Protein AF-A0A2V7V8N6-F1 (afdb_monomer_lite)

Foldseek 3Di:
DDPLDDPDPQAFDDPSDGLDDQAAAFLLVLLVLLLVLQVQLVVCVVVVNNVSSVVSVVVSVVSLVVLCVLFDDPVLLAGFRHQHPVSDGHNFLACSNCSCVPDPDRSDDPSSSVSHVVVQCVFFDDPVDGFLTGPVDPQADADQDDDPNSNSNHVRRTHD

pLDDT: mean 91.98, std 9.33, range [61.91, 98.75]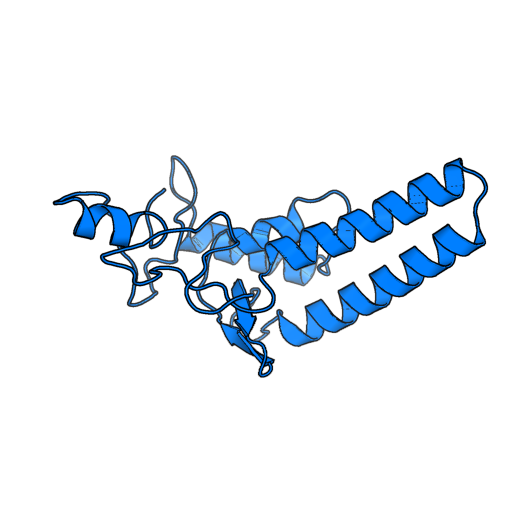

Structure (mmCIF, N/CA/C/O backbone):
data_AF-A0A2V7V8N6-F1
#
_entry.id   AF-A0A2V7V8N6-F1
#
loop_
_atom_site.group_PDB
_atom_site.id
_atom_site.type_symbol
_atom_site.label_atom_id
_atom_site.label_alt_id
_atom_site.label_comp_id
_atom_site.label_asym_id
_atom_site.label_entity_id
_atom_site.label_seq_id
_atom_site.pdbx_PDB_ins_code
_atom_site.Cartn_x
_atom_site.Cartn_y
_atom_site.Cartn_z
_atom_site.occupancy
_atom_site.B_iso_or_equiv
_atom_site.auth_seq_id
_atom_site.auth_comp_id
_atom_site.auth_asym_id
_atom_site.auth_atom_id
_atom_site.pdbx_PDB_model_num
ATOM 1 N N . GLY A 1 1 ? 10.342 8.206 5.441 1.00 62.47 1 GLY A N 1
ATOM 2 C CA . GLY A 1 1 ? 9.426 9.242 5.975 1.00 62.47 1 GLY A CA 1
ATOM 3 C C . GLY A 1 1 ? 10.174 10.075 6.996 1.00 62.47 1 GLY A C 1
ATOM 4 O O . GLY A 1 1 ? 11.288 9.706 7.333 1.00 62.47 1 GLY A O 1
ATOM 5 N N . GLU A 1 2 ? 9.599 11.158 7.508 1.00 68.62 2 GLU A N 1
ATOM 6 C CA . GLU A 1 2 ? 10.257 12.016 8.508 1.00 68.62 2 GLU A CA 1
ATOM 7 C C . GLU A 1 2 ? 9.551 11.917 9.865 1.00 68.62 2 GLU A C 1
ATOM 9 O O . GLU A 1 2 ? 8.335 11.720 9.928 1.00 68.62 2 GLU A O 1
ATOM 14 N N . GLU A 1 3 ? 10.321 11.976 10.951 1.00 67.50 3 GLU A N 1
ATOM 15 C CA . GLU A 1 3 ? 9.780 11.892 12.307 1.00 67.50 3 GLU A CA 1
ATOM 16 C C . GLU A 1 3 ? 8.898 13.106 12.618 1.00 67.50 3 GLU A C 1
ATOM 18 O O . GLU A 1 3 ? 9.213 14.238 12.263 1.00 67.50 3 GLU A O 1
ATOM 23 N N . GLY A 1 4 ? 7.742 12.863 13.237 1.00 62.25 4 GLY A N 1
ATOM 24 C CA . GLY A 1 4 ? 6.792 13.927 13.550 1.00 62.25 4 GLY A CA 1
ATOM 25 C C . GLY A 1 4 ? 6.102 14.552 12.333 1.00 62.25 4 GLY A C 1
ATOM 26 O O . GLY A 1 4 ? 5.384 15.531 12.522 1.00 62.25 4 GLY A O 1
ATOM 27 N N . LEU A 1 5 ? 6.255 14.004 11.116 1.00 67.56 5 LEU A N 1
ATOM 28 C CA . LEU A 1 5 ? 5.516 14.395 9.908 1.00 67.56 5 LEU A CA 1
ATOM 29 C C . LEU A 1 5 ? 4.526 13.313 9.457 1.00 67.56 5 LEU A C 1
ATOM 31 O O . LEU A 1 5 ? 4.702 12.123 9.703 1.00 67.56 5 LEU A O 1
ATOM 35 N N . GLN A 1 6 ? 3.468 13.747 8.773 1.00 67.44 6 GLN A N 1
ATOM 36 C CA . GLN A 1 6 ? 2.462 12.876 8.165 1.00 67.44 6 GLN A CA 1
ATOM 37 C C . GLN A 1 6 ? 2.427 13.147 6.669 1.00 67.44 6 GLN A C 1
ATOM 39 O O . GLN A 1 6 ? 1.945 14.177 6.217 1.00 67.44 6 GLN A O 1
ATOM 44 N N . LEU A 1 7 ? 3.055 12.239 5.926 1.00 78.88 7 LEU A N 1
ATOM 45 C CA . LEU A 1 7 ? 3.341 12.392 4.497 1.00 78.88 7 LEU A CA 1
ATOM 46 C C . LEU A 1 7 ? 2.450 11.488 3.630 1.00 78.88 7 LEU A C 1
ATOM 48 O O . LEU A 1 7 ? 2.723 11.292 2.450 1.00 78.88 7 LEU A O 1
ATOM 52 N N . THR A 1 8 ? 1.404 10.911 4.223 1.00 83.56 8 THR A N 1
ATOM 53 C CA . THR A 1 8 ? 0.377 10.124 3.528 1.00 83.56 8 THR A CA 1
ATOM 54 C C . THR A 1 8 ? -0.979 10.771 3.752 1.00 83.56 8 THR A C 1
ATOM 56 O O . THR A 1 8 ? -1.134 11.512 4.715 1.00 83.56 8 THR A O 1
ATOM 59 N N . TRP A 1 9 ? -1.971 10.428 2.932 1.00 83.69 9 TRP A N 1
ATOM 60 C CA . TRP A 1 9 ? -3.329 10.968 3.058 1.00 83.69 9 TRP A CA 1
ATOM 61 C C . TRP A 1 9 ? -4.006 10.663 4.408 1.00 83.69 9 TRP A C 1
ATOM 63 O O . TRP A 1 9 ? -4.921 11.379 4.788 1.00 83.69 9 TRP A O 1
ATOM 73 N N . MET A 1 10 ? -3.574 9.612 5.121 1.00 83.94 10 MET A N 1
ATOM 74 C CA . MET A 1 10 ? -3.998 9.350 6.499 1.00 83.94 10 MET A CA 1
ATOM 75 C C . MET A 1 10 ? -3.188 10.217 7.478 1.00 83.94 10 MET A C 1
ATOM 77 O O . MET A 1 10 ? -2.194 9.752 8.043 1.00 83.94 10 MET A O 1
ATOM 81 N N . ASP A 1 11 ? -3.600 11.470 7.666 1.00 79.81 11 ASP A N 1
ATOM 82 C CA . ASP A 1 11 ? -2.851 12.537 8.346 1.00 79.81 11 ASP A CA 1
ATOM 83 C C . ASP A 1 11 ? -3.523 13.042 9.647 1.00 79.81 11 ASP A C 1
ATOM 85 O O . ASP A 1 11 ? -3.504 14.228 9.988 1.00 79.81 11 ASP A O 1
ATOM 89 N N . GLY A 1 12 ? -4.095 12.127 10.433 1.00 72.62 12 GLY A N 1
ATOM 90 C CA . GLY A 1 12 ? -4.704 12.465 11.723 1.00 72.62 12 GLY A CA 1
ATOM 91 C C . GLY A 1 12 ? -3.671 12.905 12.771 1.00 72.62 12 GLY A C 1
ATOM 92 O O . GLY A 1 12 ? -2.689 12.198 13.020 1.00 72.62 12 GLY A O 1
ATOM 93 N N . ARG A 1 13 ? -3.926 14.032 13.454 1.00 71.44 13 ARG A N 1
ATOM 94 C CA . ARG A 1 13 ? -3.096 14.566 14.553 1.00 71.44 13 ARG A CA 1
ATOM 95 C C . ARG A 1 13 ? -3.912 14.996 15.758 1.00 71.44 13 ARG A C 1
ATOM 97 O O . ARG A 1 13 ? -4.913 15.676 15.604 1.00 71.44 13 ARG A O 1
ATOM 104 N N . VAL A 1 14 ? -3.399 14.733 16.959 1.00 69.50 14 VAL A N 1
ATOM 105 C CA . VAL A 1 14 ? -3.932 15.296 18.210 1.00 69.50 14 VAL A CA 1
ATOM 106 C C . VAL A 1 14 ? -2.785 15.881 19.022 1.00 69.50 14 VAL A C 1
ATOM 108 O O . VAL A 1 14 ? -1.845 15.173 19.366 1.00 69.50 14 VAL A O 1
ATOM 111 N N . GLY A 1 15 ? -2.835 17.182 19.322 1.00 61.91 15 GLY A N 1
ATOM 112 C CA . GLY A 1 15 ? -1.858 17.828 20.213 1.00 61.91 15 GLY A CA 1
ATOM 113 C C . GLY A 1 15 ? -0.389 17.670 19.786 1.00 61.91 15 GLY A C 1
ATOM 114 O O . GLY A 1 15 ? 0.484 17.585 20.642 1.00 61.91 15 GLY A O 1
ATOM 115 N N . GLY A 1 16 ? -0.113 17.579 18.478 1.00 67.56 16 GLY A N 1
ATOM 116 C CA . GLY A 1 16 ? 1.232 17.357 17.926 1.00 67.56 16 GLY A CA 1
ATOM 117 C C . GLY A 1 16 ? 1.631 15.886 17.745 1.00 67.56 16 GLY A C 1
ATOM 118 O O . GLY A 1 16 ? 2.624 15.613 17.076 1.00 67.56 16 GLY A O 1
ATOM 119 N N . GLN A 1 17 ? 0.844 14.937 18.259 1.00 70.75 17 GLN A N 1
ATOM 120 C CA . GLN A 1 17 ? 1.049 13.504 18.050 1.00 70.75 17 GLN A CA 1
ATOM 121 C C . GLN A 1 17 ? 0.372 13.037 16.759 1.00 70.75 17 GLN A C 1
ATOM 123 O O . GLN A 1 17 ? -0.792 13.355 16.514 1.00 70.75 17 GLN A O 1
ATOM 128 N N . VAL A 1 18 ? 1.097 12.266 15.944 1.00 75.75 18 VAL A N 1
ATOM 129 C CA . VAL A 1 18 ? 0.564 11.631 14.730 1.00 75.75 18 VAL A CA 1
ATOM 130 C C . VAL A 1 18 ? -0.199 10.367 15.127 1.00 75.75 18 VAL A C 1
ATOM 132 O O . VAL A 1 18 ? 0.359 9.479 15.766 1.00 75.75 18 VAL A O 1
ATOM 135 N N . ILE A 1 19 ? -1.471 10.288 14.743 1.00 74.88 19 ILE A N 1
ATOM 136 C CA . ILE A 1 19 ? -2.386 9.200 15.117 1.00 74.88 19 ILE A CA 1
ATOM 137 C C . ILE A 1 19 ? -2.248 7.991 14.192 1.00 74.88 19 ILE A C 1
ATOM 139 O O . ILE A 1 19 ? -2.413 6.851 14.625 1.00 74.88 19 ILE A O 1
ATOM 143 N N . THR A 1 20 ? -1.931 8.231 12.922 1.00 72.62 20 THR A N 1
ATOM 144 C CA . THR A 1 20 ? -1.723 7.206 11.892 1.00 72.62 20 THR A CA 1
ATOM 145 C C . THR A 1 20 ? -0.309 7.303 11.327 1.00 72.62 20 THR A C 1
ATOM 147 O O . THR A 1 20 ? -0.124 7.707 10.178 1.00 72.62 20 THR A O 1
ATOM 150 N N . PRO A 1 21 ? 0.728 6.988 12.126 1.00 77.94 21 PRO A N 1
ATOM 151 C CA . PRO A 1 21 ? 2.100 7.091 11.660 1.00 77.94 21 PRO A CA 1
ATOM 152 C C . PRO A 1 21 ? 2.370 6.022 10.599 1.00 77.94 21 PRO A C 1
ATOM 154 O O . PRO A 1 21 ? 2.458 4.837 10.896 1.00 77.94 21 PRO A O 1
ATOM 157 N N . ARG A 1 22 ? 2.544 6.450 9.347 1.00 85.75 22 ARG A N 1
ATOM 158 C CA . ARG A 1 22 ? 2.898 5.576 8.214 1.00 85.75 22 ARG A CA 1
ATOM 159 C C . ARG A 1 22 ? 4.322 5.863 7.741 1.00 85.75 22 ARG A C 1
ATOM 161 O O . ARG A 1 22 ? 4.591 6.102 6.565 1.00 85.75 22 ARG A O 1
ATOM 168 N N . ARG A 1 23 ? 5.248 5.904 8.709 1.00 84.44 23 ARG A N 1
ATOM 169 C CA . ARG A 1 23 ? 6.674 6.182 8.489 1.00 84.44 23 ARG A CA 1
ATOM 170 C C . ARG A 1 23 ? 7.380 4.927 7.985 1.00 84.44 23 ARG A C 1
ATOM 172 O O . ARG A 1 23 ? 7.439 3.918 8.675 1.00 84.44 23 ARG A O 1
ATOM 179 N N . GLY A 1 24 ? 7.967 5.042 6.801 1.00 89.50 24 GLY A N 1
ATOM 180 C CA . GLY A 1 24 ? 8.665 3.957 6.124 1.00 89.50 24 GLY A CA 1
ATOM 181 C C . GLY A 1 24 ? 8.174 3.871 4.688 1.00 89.50 24 GLY A C 1
ATOM 182 O O . GLY A 1 24 ? 8.001 4.902 4.035 1.00 89.50 24 GLY A O 1
ATOM 183 N N . GLN A 1 25 ? 7.945 2.654 4.219 1.00 94.50 25 GLN A N 1
ATOM 184 C CA . GLN A 1 25 ? 7.422 2.344 2.898 1.00 94.50 25 GLN A CA 1
ATOM 185 C C . GLN A 1 25 ? 5.917 2.074 3.015 1.00 94.50 25 GLN A C 1
ATOM 187 O O . GLN A 1 25 ? 5.508 1.004 3.458 1.00 94.50 25 GLN A O 1
ATOM 192 N N . ALA A 1 26 ? 5.088 3.055 2.657 1.00 96.38 26 ALA A N 1
ATOM 193 C CA . ALA A 1 26 ? 3.632 2.905 2.643 1.00 96.38 26 ALA A CA 1
ATOM 194 C C . ALA A 1 26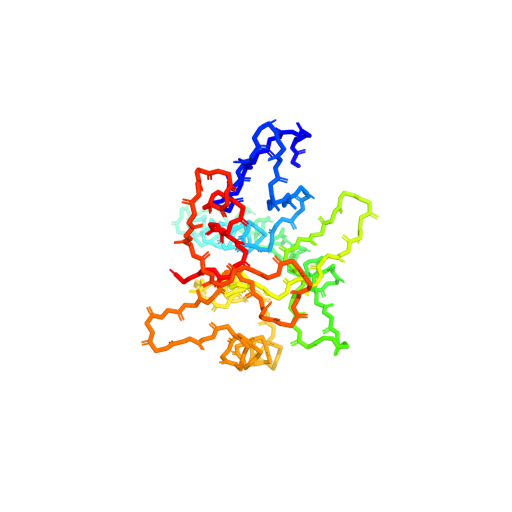 ? 3.180 2.118 1.404 1.00 96.38 26 ALA A C 1
ATOM 196 O O . ALA A 1 26 ? 3.669 2.361 0.296 1.00 96.38 26 ALA A O 1
ATOM 197 N N . VAL A 1 27 ? 2.240 1.187 1.584 1.00 97.50 27 VAL A N 1
ATOM 198 C CA . VAL A 1 27 ? 1.851 0.217 0.547 1.00 97.50 27 VAL A CA 1
ATOM 199 C C . VAL A 1 27 ? 1.390 0.872 -0.763 1.00 97.50 27 VAL A C 1
ATOM 201 O O . VAL A 1 27 ? 1.785 0.436 -1.845 1.00 97.50 27 VAL A O 1
ATOM 204 N N . GLU A 1 28 ? 0.619 1.957 -0.693 1.00 96.75 28 GLU A N 1
ATOM 205 C CA . GLU A 1 28 ? 0.110 2.662 -1.870 1.00 96.75 28 GLU A CA 1
ATOM 206 C C . GLU A 1 28 ? 1.198 3.447 -2.602 1.00 96.75 28 GLU A C 1
ATOM 208 O O . GLU A 1 28 ? 1.189 3.499 -3.829 1.00 96.75 28 GLU A O 1
ATOM 213 N N . ILE A 1 29 ? 2.181 3.996 -1.882 1.00 96.56 29 ILE A N 1
ATOM 214 C CA . ILE A 1 29 ? 3.300 4.722 -2.495 1.00 96.56 29 ILE A CA 1
ATOM 215 C C . ILE A 1 29 ? 4.169 3.756 -3.300 1.00 96.56 29 ILE A C 1
ATOM 217 O O . ILE A 1 29 ? 4.561 4.064 -4.425 1.00 96.56 29 ILE A O 1
ATOM 221 N N . GLN A 1 30 ? 4.402 2.550 -2.777 1.00 97.62 30 GLN A N 1
ATOM 222 C CA . GLN A 1 30 ? 5.115 1.511 -3.516 1.00 97.62 30 GLN A CA 1
ATOM 223 C C . GLN A 1 30 ? 4.342 1.063 -4.768 1.00 97.62 30 GLN A C 1
ATOM 225 O O . GLN A 1 30 ? 4.947 0.867 -5.825 1.00 97.62 30 GLN A O 1
ATOM 230 N N . ALA A 1 31 ? 3.013 0.934 -4.674 1.00 97.56 31 ALA A N 1
ATOM 231 C CA . ALA A 1 31 ? 2.159 0.579 -5.807 1.00 97.56 31 ALA A CA 1
ATOM 232 C C . ALA A 1 31 ? 2.157 1.657 -6.906 1.00 97.56 31 ALA A C 1
ATOM 234 O O . ALA A 1 31 ? 2.275 1.335 -8.094 1.00 97.56 31 ALA A O 1
ATOM 235 N N . LEU A 1 32 ? 2.082 2.932 -6.512 1.00 97.88 32 LEU A N 1
ATOM 236 C CA . LEU A 1 32 ? 2.167 4.081 -7.413 1.00 97.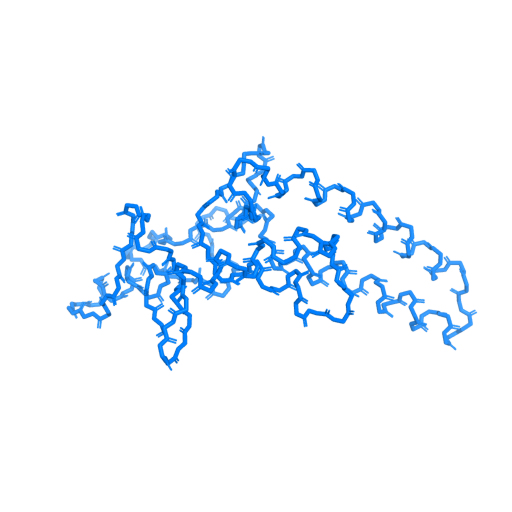88 32 LEU A CA 1
ATOM 237 C C . LEU A 1 32 ? 3.541 4.167 -8.080 1.00 97.88 32 LEU A C 1
ATOM 239 O O . LEU A 1 32 ? 3.618 4.366 -9.289 1.00 97.88 32 LEU A O 1
ATOM 243 N N . TRP A 1 33 ? 4.622 3.949 -7.327 1.00 98.12 33 TRP A N 1
ATOM 244 C CA . TRP A 1 33 ? 5.979 3.950 -7.871 1.00 98.12 33 TRP A CA 1
ATOM 245 C C . TRP A 1 33 ? 6.191 2.846 -8.912 1.00 98.12 33 TRP A C 1
ATOM 247 O O . TRP A 1 33 ? 6.717 3.101 -9.994 1.00 98.12 33 TRP A O 1
ATOM 257 N N . TYR A 1 34 ? 5.729 1.627 -8.623 1.00 98.50 34 TYR A N 1
ATOM 258 C CA . TYR A 1 34 ? 5.767 0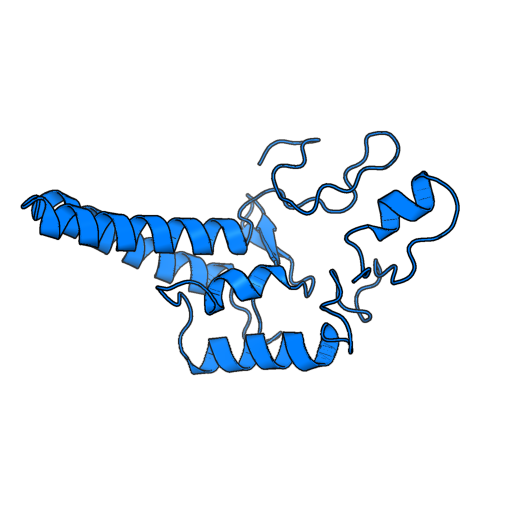.522 -9.581 1.00 98.50 34 TYR A CA 1
ATOM 259 C C . TYR A 1 34 ? 5.031 0.864 -10.886 1.00 98.50 34 TYR A C 1
ATOM 261 O O . TYR A 1 34 ? 5.561 0.633 -11.973 1.00 98.50 34 TYR A O 1
ATOM 269 N N . ASN A 1 35 ? 3.842 1.465 -10.782 1.00 98.50 35 ASN A N 1
ATOM 270 C CA . ASN A 1 35 ? 3.065 1.887 -11.946 1.00 98.50 35 ASN A CA 1
ATOM 271 C C . ASN A 1 35 ? 3.752 3.014 -12.724 1.00 98.50 35 ASN A C 1
ATOM 273 O O . ASN A 1 35 ? 3.824 2.939 -13.946 1.00 98.50 35 ASN A O 1
ATOM 277 N N . ALA A 1 36 ? 4.314 4.012 -12.039 1.00 98.50 36 ALA A N 1
ATOM 278 C CA . ALA A 1 36 ? 5.044 5.106 -12.673 1.00 98.50 36 ALA A CA 1
ATOM 279 C C . ALA A 1 36 ? 6.234 4.604 -13.508 1.00 98.50 36 ALA A C 1
ATOM 281 O O . ALA A 1 36 ? 6.461 5.097 -14.609 1.00 98.50 36 ALA A O 1
ATOM 282 N N . LEU A 1 37 ? 6.961 3.590 -13.026 1.00 98.69 37 LEU A N 1
ATOM 283 C CA . LEU A 1 37 ? 8.066 2.981 -13.772 1.00 98.69 37 LEU A CA 1
ATOM 284 C C . LEU A 1 37 ? 7.601 2.255 -15.038 1.00 98.69 37 LEU A C 1
ATOM 286 O O . LEU A 1 37 ? 8.263 2.349 -16.069 1.00 98.69 37 LEU A O 1
ATOM 290 N N . LEU A 1 38 ? 6.485 1.527 -14.970 1.00 98.62 38 LEU A N 1
ATOM 291 C CA . LEU A 1 38 ? 5.961 0.795 -16.125 1.00 98.62 38 LEU A CA 1
ATOM 292 C C . LEU A 1 38 ? 5.349 1.726 -17.169 1.00 98.62 38 LEU A C 1
ATOM 294 O O . LEU A 1 38 ? 5.700 1.608 -18.340 1.00 98.62 38 LEU A O 1
ATOM 298 N N . ILE A 1 39 ? 4.554 2.705 -16.739 1.00 98.56 39 ILE A N 1
ATOM 299 C CA . ILE A 1 39 ? 4.019 3.754 -17.615 1.00 98.56 39 ILE A CA 1
ATOM 300 C C . ILE A 1 39 ? 5.173 4.542 -18.242 1.00 98.56 39 ILE A C 1
ATOM 302 O O . ILE A 1 39 ? 5.199 4.766 -19.447 1.00 98.56 39 ILE A O 1
ATOM 306 N N . GLY A 1 40 ? 6.187 4.907 -17.451 1.00 98.50 40 GLY A N 1
ATOM 307 C CA . GLY A 1 40 ? 7.399 5.532 -17.971 1.00 98.50 40 GLY A CA 1
ATOM 308 C C . GLY A 1 40 ? 8.075 4.662 -19.031 1.00 98.50 40 GLY A C 1
ATOM 309 O O . GLY A 1 40 ? 8.450 5.157 -20.091 1.00 98.50 40 GLY A O 1
ATOM 310 N N . ALA A 1 41 ? 8.212 3.355 -18.785 1.00 98.69 41 ALA A N 1
ATOM 311 C CA . ALA A 1 41 ? 8.804 2.435 -19.752 1.00 98.69 41 ALA A CA 1
ATOM 312 C C . ALA A 1 41 ? 7.992 2.346 -21.053 1.00 98.69 41 ALA A C 1
ATOM 314 O O . ALA A 1 41 ? 8.588 2.211 -22.119 1.00 98.69 41 ALA A O 1
ATOM 315 N N . GLU A 1 42 ? 6.664 2.428 -20.986 1.00 98.44 42 GLU A N 1
ATOM 316 C CA . GLU A 1 42 ? 5.779 2.484 -22.155 1.00 98.44 42 GLU A CA 1
ATOM 317 C C . GLU A 1 42 ? 5.982 3.776 -22.947 1.00 98.44 42 GLU A C 1
ATOM 319 O O . GLU A 1 42 ? 6.306 3.710 -24.133 1.00 98.44 42 GLU A O 1
ATOM 324 N N . LEU A 1 43 ? 5.941 4.930 -22.278 1.00 98.50 43 LEU A N 1
ATOM 325 C CA . LEU A 1 43 ? 6.189 6.235 -22.900 1.00 98.50 43 LEU A CA 1
ATOM 326 C C . LEU A 1 43 ? 7.585 6.320 -23.535 1.00 98.50 43 LEU A C 1
ATOM 328 O O . LEU A 1 43 ? 7.746 6.849 -24.631 1.00 98.50 43 LEU A O 1
ATOM 332 N N . ALA A 1 44 ? 8.606 5.747 -22.892 1.00 98.50 44 ALA A N 1
ATOM 333 C CA . ALA A 1 44 ? 9.955 5.687 -23.451 1.00 98.50 44 ALA A CA 1
ATOM 334 C C . ALA A 1 44 ? 10.025 4.834 -24.731 1.00 98.50 44 ALA A C 1
ATOM 336 O O . ALA A 1 44 ? 10.820 5.135 -25.621 1.00 98.50 44 ALA A O 1
ATOM 337 N N . ARG A 1 45 ? 9.201 3.782 -24.869 1.00 98.19 45 ARG A N 1
ATOM 338 C CA . ARG A 1 45 ? 9.114 3.021 -26.130 1.00 98.19 45 ARG A CA 1
ATOM 339 C C . ARG A 1 45 ? 8.483 3.864 -27.232 1.00 98.19 45 ARG A C 1
ATOM 341 O O . ARG A 1 45 ? 9.003 3.859 -28.344 1.00 98.1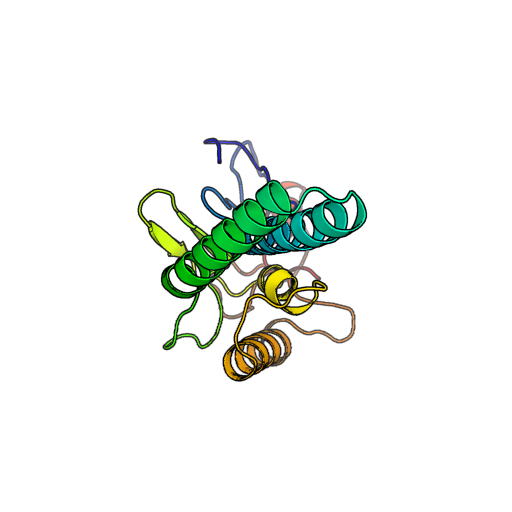9 45 ARG A O 1
ATOM 348 N N . GLU A 1 46 ? 7.415 4.594 -26.920 1.00 98.19 46 GLU A N 1
ATOM 349 C CA . GLU A 1 46 ? 6.744 5.495 -27.869 1.00 98.19 46 GLU A CA 1
ATOM 350 C C . GLU A 1 46 ? 7.663 6.634 -28.330 1.00 98.19 46 GLU A C 1
ATOM 352 O O . GLU A 1 46 ? 7.668 6.991 -29.505 1.00 98.19 46 GLU A O 1
ATOM 357 N N . ALA A 1 47 ? 8.517 7.135 -27.435 1.00 98.38 47 ALA A N 1
ATOM 358 C CA . ALA A 1 47 ? 9.524 8.152 -27.731 1.00 98.38 47 ALA A CA 1
ATOM 359 C C . ALA A 1 47 ? 10.782 7.613 -28.449 1.00 98.38 47 ALA A C 1
ATOM 361 O O . ALA A 1 47 ? 11.748 8.354 -28.623 1.00 98.38 47 ALA A O 1
ATOM 362 N N . ALA A 1 48 ? 10.799 6.337 -28.854 1.00 98.19 48 ALA A N 1
ATOM 363 C CA . ALA A 1 48 ? 11.951 5.669 -29.464 1.00 98.19 48 ALA A CA 1
ATOM 364 C C . ALA A 1 48 ? 13.232 5.687 -28.594 1.00 98.19 48 ALA A C 1
ATOM 366 O O . ALA A 1 48 ? 14.350 5.737 -29.107 1.00 98.19 48 ALA A O 1
ATOM 367 N N . GLU A 1 49 ? 13.083 5.560 -27.269 1.00 98.50 49 GLU A N 1
ATOM 368 C CA . GLU A 1 49 ? 14.171 5.473 -26.283 1.00 98.50 49 GLU A CA 1
ATOM 369 C C . GLU A 1 49 ? 14.287 4.058 -25.660 1.00 98.50 49 GLU A C 1
ATOM 371 O O . GLU A 1 49 ? 14.063 3.856 -24.458 1.00 98.50 49 GLU A O 1
ATOM 376 N N . PRO A 1 50 ? 14.677 3.026 -26.435 1.00 97.50 50 PRO A N 1
ATOM 377 C CA . PRO A 1 50 ? 14.609 1.628 -25.998 1.00 97.50 50 PRO A CA 1
ATOM 378 C C . PRO A 1 50 ? 15.553 1.284 -24.837 1.00 97.50 50 PRO A C 1
ATOM 380 O O . PRO A 1 50 ? 15.301 0.332 -24.099 1.00 97.50 50 PRO A O 1
ATOM 383 N N . ALA A 1 51 ? 16.650 2.025 -24.651 1.00 98.31 51 ALA A N 1
ATOM 384 C CA . ALA A 1 51 ? 17.527 1.843 -23.494 1.00 98.31 51 ALA A CA 1
ATOM 385 C C . ALA A 1 51 ? 16.803 2.220 -22.191 1.00 98.31 51 ALA A C 1
ATOM 387 O O . ALA A 1 51 ? 16.697 1.391 -21.291 1.00 98.31 51 ALA A O 1
ATOM 388 N N . ARG A 1 52 ? 16.195 3.412 -22.148 1.00 98.31 52 ARG A N 1
ATOM 389 C CA . ARG A 1 52 ? 15.456 3.916 -20.984 1.00 98.31 52 ARG A CA 1
ATOM 390 C C . ARG A 1 52 ? 14.245 3.046 -20.655 1.00 98.31 52 ARG A C 1
ATOM 392 O O . ARG A 1 52 ? 14.030 2.704 -19.495 1.00 98.31 52 ARG A O 1
ATOM 399 N N . ALA A 1 53 ? 13.513 2.609 -21.681 1.00 98.69 53 ALA A N 1
ATOM 400 C CA . ALA A 1 53 ? 12.409 1.670 -21.512 1.00 98.69 53 ALA A CA 1
ATOM 401 C C . ALA A 1 53 ? 12.848 0.354 -20.842 1.00 98.69 53 ALA A C 1
ATOM 403 O O . ALA A 1 53 ? 12.146 -0.165 -19.972 1.00 98.69 53 ALA A O 1
ATOM 404 N N . ARG A 1 54 ? 14.013 -0.192 -21.227 1.00 98.69 54 ARG A N 1
ATOM 405 C CA . ARG A 1 54 ? 14.568 -1.407 -20.607 1.00 98.69 54 ARG A CA 1
ATOM 406 C C . ARG A 1 54 ? 14.988 -1.166 -19.160 1.00 98.69 54 ARG A C 1
ATOM 408 O O . ARG A 1 54 ? 14.661 -1.990 -18.310 1.00 98.69 54 ARG A O 1
ATOM 415 N N . ASP A 1 55 ? 15.649 -0.048 -18.874 1.00 98.62 55 ASP A N 1
ATOM 416 C CA . ASP A 1 55 ? 16.125 0.274 -17.524 1.00 98.62 55 ASP A CA 1
ATOM 417 C C . ASP A 1 55 ? 14.968 0.427 -16.531 1.00 98.62 55 ASP A C 1
ATOM 419 O O . ASP A 1 55 ? 14.996 -0.148 -15.437 1.00 98.62 55 ASP A O 1
ATOM 423 N N . TRP A 1 56 ? 13.912 1.145 -16.923 1.00 98.75 56 TRP A N 1
ATOM 424 C CA . TRP A 1 56 ? 12.724 1.328 -16.089 1.00 98.75 56 TRP A CA 1
ATOM 425 C C . TRP A 1 56 ? 11.925 0.038 -15.911 1.00 98.75 56 TRP A C 1
ATOM 427 O O . TRP A 1 56 ? 11.524 -0.267 -14.787 1.00 98.75 56 TRP A O 1
ATOM 437 N N . ALA A 1 57 ? 11.773 -0.777 -16.959 1.00 98.62 57 ALA A N 1
ATOM 438 C CA . ALA A 1 57 ? 11.144 -2.092 -16.832 1.00 98.62 57 ALA A CA 1
ATOM 439 C C . ALA A 1 57 ? 11.936 -3.023 -15.893 1.00 98.62 57 ALA A C 1
ATOM 441 O O . ALA A 1 57 ? 11.351 -3.702 -15.047 1.00 98.62 57 ALA A O 1
ATOM 442 N N . ALA A 1 58 ? 13.270 -3.023 -15.984 1.00 98.62 58 ALA A N 1
ATOM 443 C CA . ALA A 1 58 ? 14.129 -3.802 -15.095 1.00 98.62 58 ALA A CA 1
ATOM 444 C C . ALA A 1 58 ? 14.041 -3.317 -13.639 1.00 98.62 58 ALA A C 1
ATOM 446 O O . ALA A 1 58 ? 14.001 -4.129 -12.711 1.00 98.62 58 ALA A O 1
ATOM 447 N N . LEU A 1 59 ? 13.984 -1.999 -13.420 1.00 98.56 59 LEU A N 1
ATOM 448 C CA . LEU A 1 59 ? 13.773 -1.429 -12.092 1.00 98.56 59 LEU A CA 1
ATOM 449 C C . LEU A 1 59 ? 12.394 -1.801 -11.531 1.00 98.56 59 LEU A C 1
ATOM 451 O O . LEU A 1 59 ? 12.314 -2.213 -10.375 1.00 98.56 59 LEU A O 1
ATOM 455 N N . ALA A 1 60 ? 11.336 -1.742 -12.344 1.00 98.50 60 ALA A N 1
ATOM 456 C CA . ALA A 1 60 ? 9.994 -2.166 -11.947 1.00 98.50 60 ALA A CA 1
ATOM 457 C C . ALA A 1 60 ? 9.967 -3.646 -11.526 1.00 98.50 60 ALA A C 1
ATOM 459 O O . ALA A 1 60 ? 9.346 -3.987 -10.520 1.00 98.50 60 ALA A O 1
ATOM 460 N N . GLY A 1 61 ? 10.695 -4.517 -12.237 1.00 98.44 61 GLY A N 1
ATOM 461 C CA . GLY A 1 61 ? 10.876 -5.922 -11.854 1.00 98.44 61 GLY A CA 1
ATOM 462 C C . GLY A 1 61 ? 11.468 -6.078 -10.450 1.00 98.44 61 GLY A C 1
ATOM 463 O O . GLY A 1 61 ? 10.892 -6.771 -9.611 1.00 98.44 61 GLY A O 1
ATOM 464 N N . ARG A 1 62 ? 12.553 -5.350 -10.147 1.00 98.44 62 ARG A N 1
ATOM 465 C CA . ARG A 1 62 ? 13.168 -5.354 -8.806 1.00 98.44 62 ARG A CA 1
ATOM 466 C C . ARG A 1 62 ? 12.226 -4.828 -7.723 1.00 98.44 62 ARG A C 1
ATOM 468 O O . ARG A 1 62 ? 12.192 -5.396 -6.634 1.00 98.44 62 ARG A O 1
ATOM 475 N N . VAL A 1 63 ? 11.462 -3.772 -8.019 1.00 98.06 63 VAL A N 1
ATOM 476 C CA . VAL A 1 63 ? 10.447 -3.215 -7.105 1.00 98.06 63 VAL A CA 1
ATOM 477 C C . VAL A 1 63 ? 9.368 -4.249 -6.801 1.00 98.06 63 VAL A C 1
ATOM 479 O O . VAL A 1 63 ? 9.017 -4.438 -5.640 1.00 98.06 63 VAL A O 1
ATOM 482 N N . ARG A 1 64 ? 8.860 -4.953 -7.818 1.00 98.25 64 ARG A N 1
ATOM 483 C CA . ARG A 1 64 ? 7.839 -5.989 -7.628 1.00 98.25 64 ARG A CA 1
ATOM 484 C C . ARG A 1 64 ? 8.342 -7.109 -6.724 1.00 98.25 64 ARG A C 1
ATOM 486 O O . ARG A 1 64 ? 7.647 -7.511 -5.796 1.00 98.25 64 ARG A O 1
ATOM 493 N N . GLU A 1 65 ? 9.549 -7.601 -6.978 1.00 98.19 65 GLU A N 1
ATOM 494 C CA . GLU A 1 65 ? 10.146 -8.663 -6.172 1.00 98.19 65 GLU A CA 1
ATOM 495 C C . GLU A 1 65 ? 10.381 -8.239 -4.718 1.00 98.19 65 GLU A C 1
ATOM 497 O O . GLU A 1 65 ? 10.047 -8.987 -3.800 1.00 98.19 65 GLU A O 1
ATOM 502 N N . SER A 1 66 ? 10.945 -7.048 -4.489 1.00 97.62 66 SER A N 1
ATOM 503 C CA . SER A 1 66 ? 11.192 -6.558 -3.131 1.00 97.62 66 SER A CA 1
ATOM 504 C C . SER A 1 66 ? 9.892 -6.283 -2.382 1.00 97.62 66 SER A C 1
ATOM 506 O O . SER A 1 66 ? 9.773 -6.674 -1.223 1.00 97.62 66 SER A O 1
ATOM 508 N N . PHE A 1 67 ? 8.892 -5.707 -3.051 1.00 98.06 67 PHE A N 1
ATOM 509 C CA . PHE A 1 67 ? 7.571 -5.483 -2.477 1.00 98.06 67 PHE A CA 1
ATOM 510 C C . PHE A 1 67 ? 6.913 -6.795 -2.050 1.00 98.06 67 PHE A C 1
ATOM 512 O O . PHE A 1 67 ? 6.449 -6.909 -0.920 1.00 98.06 67 PHE A O 1
ATOM 519 N N . LEU A 1 68 ? 6.902 -7.812 -2.920 1.00 97.94 68 LEU A N 1
ATOM 520 C CA . LEU A 1 68 ? 6.287 -9.102 -2.596 1.00 97.94 68 LEU A CA 1
ATOM 521 C C . LEU A 1 68 ? 6.989 -9.821 -1.442 1.00 97.94 68 LEU A C 1
ATOM 523 O O . LEU A 1 68 ? 6.342 -10.607 -0.761 1.00 97.94 68 LEU A O 1
ATOM 527 N N . ARG A 1 69 ? 8.283 -9.572 -1.214 1.00 97.69 69 ARG A N 1
ATOM 528 C CA . ARG A 1 69 ? 8.996 -10.098 -0.041 1.00 97.69 69 ARG A CA 1
ATOM 529 C C . ARG A 1 69 ? 8.698 -9.315 1.236 1.00 97.69 69 ARG A C 1
ATOM 531 O O . ARG A 1 69 ? 8.609 -9.926 2.290 1.00 97.69 69 ARG A O 1
ATOM 538 N N . ALA A 1 70 ? 8.588 -7.991 1.147 1.00 97.56 70 ALA A N 1
ATOM 539 C CA . ALA A 1 70 ? 8.475 -7.125 2.319 1.00 97.56 70 ALA A CA 1
ATOM 540 C C . ALA A 1 70 ? 7.031 -6.939 2.813 1.00 97.56 70 ALA A C 1
ATOM 542 O O . ALA A 1 70 ? 6.807 -6.833 4.013 1.00 97.56 70 ALA A O 1
ATOM 543 N N . PHE A 1 71 ? 6.053 -6.890 1.904 1.00 98.31 71 PHE A N 1
ATOM 544 C CA . PHE A 1 71 ? 4.674 -6.522 2.241 1.00 98.31 71 PHE A CA 1
ATOM 545 C C . PHE A 1 71 ? 3.731 -7.712 2.362 1.00 98.31 71 PHE A C 1
ATOM 547 O O . PHE A 1 71 ? 2.737 -7.623 3.069 1.00 98.31 71 PHE A O 1
ATOM 554 N N . TRP A 1 72 ? 3.970 -8.810 1.652 1.00 98.38 72 TRP A N 1
ATOM 555 C CA . TRP A 1 72 ? 3.036 -9.932 1.663 1.00 98.38 72 TRP A CA 1
ATOM 556 C C . TRP A 1 72 ? 3.208 -10.810 2.905 1.00 98.38 72 TRP A C 1
ATOM 558 O O . TRP A 1 72 ? 4.318 -11.251 3.195 1.00 98.38 72 TRP A O 1
ATOM 568 N N . SER A 1 73 ? 2.099 -11.139 3.573 1.00 98.12 73 SER A N 1
ATOM 569 C CA . SER A 1 73 ? 2.064 -12.155 4.629 1.00 98.12 73 SER A CA 1
ATOM 570 C C . SER A 1 73 ? 1.182 -13.331 4.229 1.00 98.12 73 SER A C 1
ATOM 572 O O . SER A 1 73 ? -0.009 -13.169 3.962 1.00 98.12 73 SER A O 1
ATOM 574 N N . GLU A 1 74 ? 1.758 -14.537 4.223 1.00 97.44 74 GLU A N 1
ATOM 575 C CA . GLU A 1 74 ? 0.980 -15.767 4.035 1.00 97.44 74 GLU A CA 1
ATOM 576 C C . GLU A 1 74 ? 0.046 -16.042 5.220 1.00 97.44 74 GLU A C 1
ATOM 578 O O . GLU A 1 74 ? -1.066 -16.522 4.999 1.00 97.44 74 GLU A O 1
ATOM 583 N N . GLU A 1 75 ? 0.477 -15.701 6.440 1.00 97.31 75 GLU A N 1
ATOM 584 C CA . GLU A 1 75 ? -0.282 -15.871 7.686 1.00 97.31 75 GLU A CA 1
ATOM 585 C C . GLU A 1 75 ? -1.552 -15.015 7.684 1.00 97.31 75 GLU A C 1
ATOM 587 O O . GLU A 1 75 ? -2.652 -15.527 7.883 1.00 97.31 75 GLU A O 1
ATOM 592 N N . HIS A 1 76 ? -1.415 -13.720 7.394 1.00 96.94 76 HIS A N 1
ATOM 593 C CA . HIS A 1 76 ? -2.550 -12.799 7.340 1.00 96.94 76 HIS A CA 1
ATOM 594 C C . HIS A 1 76 ? -3.355 -12.945 6.041 1.00 96.94 76 HIS A C 1
ATOM 596 O O . HIS A 1 76 ? -4.560 -12.698 6.007 1.00 96.94 76 HIS A O 1
ATOM 602 N N . GLY A 1 77 ? -2.701 -13.349 4.948 1.00 97.94 77 GLY A N 1
ATOM 603 C CA . GLY A 1 77 ? -3.303 -13.441 3.621 1.00 97.94 77 GLY A CA 1
ATOM 604 C C . GLY A 1 77 ? -3.573 -12.097 2.951 1.00 97.94 77 GLY A C 1
ATOM 605 O O . GLY A 1 77 ? -4.360 -12.038 2.007 1.00 97.94 77 GLY A O 1
ATOM 606 N N . TYR A 1 78 ? -2.930 -11.033 3.423 1.00 98.50 78 TYR A N 1
ATOM 607 C CA . TYR A 1 78 ? -3.019 -9.692 2.863 1.00 98.50 78 TYR A CA 1
ATOM 608 C C . TYR A 1 78 ? -1.693 -8.932 3.042 1.00 98.50 78 TYR A C 1
ATOM 610 O O . TYR A 1 78 ? -0.697 -9.498 3.504 1.00 98.50 78 TYR A O 1
ATOM 618 N N . LEU A 1 79 ? -1.647 -7.673 2.598 1.00 98.50 79 LEU A N 1
ATOM 619 C CA . LEU A 1 79 ? -0.428 -6.864 2.609 1.00 98.50 79 LEU A CA 1
ATOM 620 C C . LEU A 1 79 ? -0.266 -6.087 3.919 1.00 98.50 79 LEU A C 1
ATOM 622 O O . LEU A 1 79 ? -1.240 -5.584 4.474 1.00 98.50 79 LEU A O 1
ATOM 626 N N . ALA A 1 80 ? 0.976 -5.906 4.353 1.00 98.19 80 ALA A N 1
ATOM 627 C CA . ALA A 1 80 ? 1.328 -4.878 5.318 1.00 98.19 80 ALA A CA 1
ATOM 628 C C . ALA A 1 80 ? 0.854 -3.506 4.813 1.00 98.19 80 ALA A C 1
ATOM 630 O O . ALA A 1 80 ? 0.937 -3.208 3.619 1.00 98.19 80 ALA A O 1
ATOM 631 N N . ASP A 1 81 ? 0.369 -2.660 5.713 1.00 97.69 81 ASP A N 1
ATOM 632 C CA . ASP A 1 81 ? -0.012 -1.289 5.383 1.00 97.69 81 ASP A CA 1
ATOM 633 C C . ASP A 1 81 ? 1.218 -0.381 5.232 1.00 97.69 81 ASP A C 1
ATOM 635 O O . ASP A 1 81 ? 1.254 0.506 4.369 1.00 97.69 81 ASP A O 1
ATOM 639 N N . VAL A 1 82 ? 2.245 -0.635 6.046 1.00 96.88 82 VAL A N 1
ATOM 640 C CA . VAL A 1 82 ? 3.540 0.043 6.009 1.00 96.88 82 VAL A CA 1
ATOM 641 C C . VAL A 1 82 ? 4.656 -0.917 6.424 1.00 96.88 82 VAL A C 1
ATOM 643 O O . VAL A 1 82 ? 4.473 -1.764 7.297 1.00 96.88 82 VAL A O 1
ATOM 646 N N . VAL A 1 83 ? 5.828 -0.774 5.809 1.00 96.44 83 VAL A N 1
ATOM 647 C CA . VAL A 1 83 ? 7.073 -1.414 6.258 1.00 96.44 83 VAL A CA 1
ATOM 648 C C . VAL A 1 83 ? 8.002 -0.331 6.795 1.00 96.44 83 VAL A C 1
ATOM 650 O O . VAL A 1 83 ? 8.337 0.616 6.082 1.00 96.44 83 VAL A O 1
ATOM 653 N N . ALA A 1 84 ? 8.387 -0.437 8.063 1.00 93.19 84 ALA A N 1
ATOM 654 C CA . ALA A 1 84 ? 9.279 0.504 8.726 1.00 93.19 84 ALA A CA 1
ATOM 655 C C . ALA A 1 84 ? 10.707 0.441 8.150 1.00 93.19 84 ALA A C 1
ATOM 657 O O . ALA A 1 84 ? 11.083 -0.499 7.453 1.00 93.19 84 ALA A O 1
ATOM 658 N N . GLU A 1 85 ? 11.526 1.451 8.449 1.00 89.56 85 GLU A N 1
ATOM 659 C CA . GLU A 1 85 ? 12.906 1.550 7.938 1.00 89.56 85 GLU A CA 1
ATOM 660 C C . GLU A 1 85 ? 13.817 0.406 8.410 1.00 89.56 85 GLU A C 1
ATOM 662 O O . GLU A 1 85 ? 14.753 0.043 7.704 1.00 89.56 85 GLU A O 1
ATOM 667 N N . ASP A 1 86 ? 13.519 -0.192 9.565 1.00 91.94 86 ASP A N 1
ATOM 668 C CA . ASP A 1 86 ? 14.210 -1.375 10.087 1.00 91.94 86 ASP A CA 1
ATOM 669 C C . ASP A 1 86 ? 13.669 -2.702 9.518 1.00 91.94 86 ASP A C 1
ATOM 671 O O . ASP A 1 86 ? 14.093 -3.778 9.934 1.00 91.94 86 ASP A O 1
ATOM 675 N N . GLY A 1 87 ? 12.737 -2.637 8.561 1.00 92.06 87 GLY A N 1
ATOM 676 C CA . GLY A 1 87 ? 12.145 -3.793 7.891 1.00 92.06 87 GLY A CA 1
ATOM 677 C C . GLY A 1 87 ? 10.935 -4.396 8.603 1.00 92.06 87 GLY A C 1
ATOM 678 O O . GLY A 1 87 ? 10.348 -5.348 8.089 1.00 92.06 87 GLY A O 1
ATOM 679 N N . ARG A 1 88 ? 10.518 -3.861 9.757 1.00 95.12 88 ARG A N 1
ATOM 680 C CA . ARG A 1 88 ? 9.327 -4.353 10.457 1.00 95.12 88 ARG A CA 1
ATOM 681 C C . ARG A 1 88 ? 8.057 -4.006 9.681 1.00 95.12 88 ARG A C 1
ATOM 683 O O . ARG A 1 88 ? 7.792 -2.837 9.414 1.00 95.12 88 ARG A O 1
ATOM 690 N N . ALA A 1 89 ? 7.256 -5.014 9.359 1.00 96.69 89 ALA A N 1
ATOM 691 C CA . ALA A 1 89 ? 5.974 -4.843 8.685 1.00 96.69 89 ALA A CA 1
ATOM 692 C C . ALA A 1 89 ? 4.830 -4.617 9.688 1.00 96.69 89 ALA A C 1
ATOM 694 O O . ALA A 1 89 ? 4.722 -5.332 10.684 1.00 96.69 89 ALA A O 1
ATOM 695 N N . ASP A 1 90 ? 3.971 -3.637 9.412 1.00 96.38 90 ASP A N 1
ATOM 696 C CA . ASP A 1 90 ? 2.718 -3.396 10.131 1.00 96.38 90 ASP A CA 1
ATOM 697 C C . ASP A 1 90 ? 1.546 -3.977 9.330 1.00 96.38 90 ASP A C 1
ATOM 699 O O . ASP A 1 90 ? 1.234 -3.511 8.233 1.00 96.38 90 ASP A O 1
ATOM 703 N N . PHE A 1 91 ? 0.886 -4.992 9.889 1.00 97.00 91 PHE A N 1
ATOM 704 C CA . PHE A 1 91 ? -0.258 -5.681 9.284 1.00 97.00 91 PHE A CA 1
ATOM 705 C C . PHE A 1 91 ? -1.618 -5.157 9.766 1.00 97.00 91 PHE A C 1
ATOM 707 O O . PHE A 1 91 ? -2.625 -5.870 9.696 1.00 97.00 91 PHE A O 1
ATOM 714 N N . SER A 1 92 ? -1.671 -3.903 10.221 1.00 96.81 92 SER A N 1
ATOM 715 C CA . SER A 1 92 ? -2.918 -3.166 10.413 1.00 96.81 92 SER A CA 1
ATOM 716 C C . SER A 1 92 ? -3.742 -3.199 9.126 1.00 96.81 92 SER A C 1
ATOM 718 O O . SER A 1 92 ? -3.395 -2.567 8.130 1.00 96.81 92 SER A O 1
ATOM 720 N N . LEU A 1 93 ? -4.849 -3.944 9.132 1.00 97.81 93 LEU A N 1
ATOM 721 C CA . LEU A 1 93 ? -5.677 -4.114 7.944 1.00 97.81 93 LEU A CA 1
ATOM 722 C C . LEU A 1 93 ? -6.394 -2.797 7.60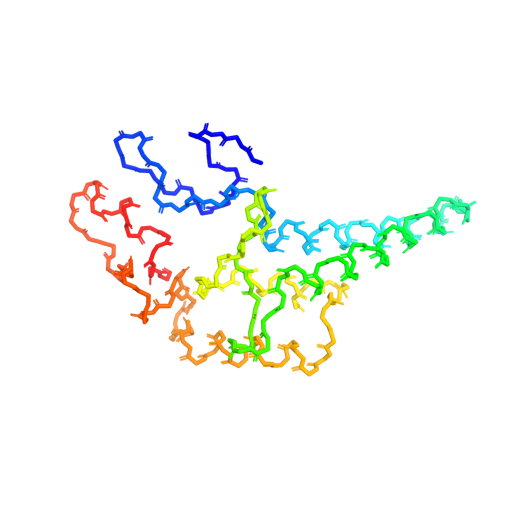4 1.00 97.81 93 LEU A C 1
ATOM 724 O O . LEU A 1 93 ? -7.330 -2.384 8.293 1.00 97.81 93 LEU A O 1
ATOM 728 N N . ARG A 1 94 ? -5.943 -2.154 6.525 1.00 98.00 94 ARG A N 1
ATOM 729 C CA . ARG A 1 94 ? -6.428 -0.861 6.015 1.00 98.00 94 ARG A CA 1
ATOM 730 C C . ARG A 1 94 ? -6.802 -0.959 4.531 1.00 98.00 94 ARG A C 1
ATOM 732 O O . ARG A 1 94 ? -6.389 -1.909 3.863 1.00 98.00 94 ARG A O 1
ATOM 739 N N . PRO A 1 95 ? -7.568 -0.002 3.973 1.00 97.44 95 PRO A N 1
ATOM 740 C CA . PRO A 1 95 ? -7.956 -0.044 2.562 1.00 97.44 95 PRO A CA 1
ATOM 741 C C . PRO A 1 95 ? -6.815 0.331 1.598 1.00 97.44 95 PRO A C 1
ATOM 743 O O . PRO A 1 95 ? -6.928 0.058 0.407 1.00 97.44 95 PRO A O 1
ATOM 746 N N . ASN A 1 96 ? -5.701 0.900 2.082 1.00 97.81 96 ASN A N 1
ATOM 747 C CA . ASN A 1 96 ? -4.587 1.390 1.249 1.00 97.81 96 ASN A CA 1
ATOM 748 C C . ASN A 1 96 ? -3.986 0.323 0.321 1.00 97.81 96 ASN A C 1
ATOM 750 O O . ASN A 1 96 ? -3.571 0.614 -0.797 1.00 97.81 96 ASN A O 1
ATOM 754 N N . GLN A 1 97 ? -3.987 -0.937 0.744 1.00 97.38 97 GLN A N 1
ATOM 755 C CA . GLN A 1 97 ? -3.537 -2.067 -0.074 1.00 97.38 97 GLN A CA 1
ATOM 756 C C . GLN A 1 97 ? -4.329 -2.239 -1.380 1.00 97.38 97 GLN A C 1
ATOM 758 O O . GLN A 1 97 ? -3.790 -2.808 -2.326 1.00 97.38 97 GLN A O 1
ATOM 763 N N . LEU A 1 98 ? -5.552 -1.700 -1.494 1.00 97.31 98 LEU A N 1
ATOM 764 C CA . LEU A 1 98 ? -6.308 -1.711 -2.752 1.00 97.31 98 LEU A CA 1
ATOM 765 C C . LEU A 1 98 ? -5.598 -0.961 -3.888 1.00 97.31 98 LEU A C 1
ATOM 767 O O . LEU A 1 98 ? -5.806 -1.310 -5.048 1.00 97.31 98 LEU A O 1
ATOM 771 N N . TYR A 1 99 ? -4.707 -0.006 -3.596 1.00 97.19 99 TYR A N 1
ATOM 772 C CA . TYR A 1 99 ? -3.880 0.629 -4.629 1.00 97.19 99 TYR A CA 1
ATOM 773 C C . TYR A 1 99 ? -2.966 -0.375 -5.342 1.00 97.19 99 TYR A C 1
ATOM 775 O O . TYR A 1 99 ? -2.697 -0.226 -6.529 1.00 97.19 99 TYR A O 1
ATOM 783 N N . ALA A 1 100 ? -2.540 -1.448 -4.671 1.00 96.31 100 ALA A N 1
ATOM 784 C CA . ALA A 1 100 ? -1.738 -2.493 -5.304 1.00 96.31 100 ALA A CA 1
ATOM 785 C C . ALA A 1 100 ? -2.552 -3.401 -6.255 1.00 96.31 100 ALA A C 1
ATOM 787 O O . ALA A 1 100 ? -1.969 -4.221 -6.970 1.00 96.31 100 ALA A O 1
ATOM 788 N N . LEU A 1 101 ? -3.886 -3.256 -6.263 1.00 95.19 101 LEU A N 1
ATOM 789 C CA . LEU A 1 101 ? -4.831 -4.035 -7.066 1.00 95.19 101 LEU A CA 1
ATOM 790 C C . LEU A 1 101 ? -5.538 -3.188 -8.136 1.00 95.19 101 LEU A C 1
ATOM 792 O O . LEU A 1 101 ? -5.854 -3.709 -9.199 1.00 95.19 101 LEU A O 1
ATOM 796 N N . GLY A 1 102 ? -5.837 -1.921 -7.835 1.00 93.88 102 GLY A N 1
ATOM 797 C CA . GLY A 1 102 ? -6.698 -1.063 -8.657 1.00 93.88 102 GLY A CA 1
ATOM 798 C C . GLY A 1 102 ? -5.981 -0.215 -9.709 1.00 93.88 102 GLY A C 1
ATOM 799 O O . GLY A 1 102 ? -6.648 0.447 -10.499 1.00 93.88 102 GLY A O 1
ATOM 800 N N . LEU A 1 103 ? -4.647 -0.199 -9.716 1.00 96.00 103 LEU A N 1
ATOM 801 C CA . LEU A 1 103 ? -3.855 0.541 -10.702 1.00 96.00 103 LEU A CA 1
ATOM 802 C C . LEU A 1 103 ? -3.658 -0.275 -12.000 1.00 96.00 103 LEU A C 1
ATOM 804 O O . LEU A 1 103 ? -3.745 -1.504 -11.952 1.00 96.00 103 LEU A O 1
ATOM 808 N N . PRO A 1 104 ? -3.361 0.373 -13.150 1.00 96.31 104 PRO A N 1
ATOM 809 C CA . PRO A 1 104 ? -3.247 -0.299 -14.453 1.00 96.31 104 PRO A CA 1
ATOM 810 C C . PRO A 1 104 ? -2.287 -1.494 -14.473 1.00 96.31 104 PRO A C 1
ATOM 812 O O . PRO A 1 104 ? -2.574 -2.519 -15.092 1.00 96.31 104 PRO A O 1
ATOM 815 N N . HIS A 1 105 ? -1.164 -1.389 -13.761 1.00 96.31 105 HIS A N 1
ATOM 816 C CA . HIS A 1 105 ? -0.218 -2.479 -13.581 1.00 96.31 105 HIS A CA 1
ATOM 817 C C . HIS A 1 105 ? -0.361 -3.082 -12.187 1.00 96.31 105 HIS A C 1
ATOM 819 O O . HIS A 1 105 ? 0.076 -2.515 -11.178 1.00 96.31 105 HIS A O 1
ATOM 825 N N . VAL A 1 106 ? -0.959 -4.271 -12.148 1.00 92.94 106 VAL A N 1
ATOM 826 C CA . VAL A 1 106 ? -1.194 -5.017 -10.911 1.00 92.94 106 VAL A CA 1
ATOM 827 C C . VAL A 1 106 ? 0.121 -5.587 -10.387 1.00 92.94 106 VAL A C 1
ATOM 829 O O . VAL A 1 106 ? 0.820 -6.339 -11.068 1.00 92.94 106 VAL A O 1
ATOM 832 N N . LEU A 1 107 ? 0.449 -5.244 -9.143 1.00 93.19 107 LEU A N 1
ATOM 833 C CA . LEU A 1 107 ? 1.722 -5.609 -8.524 1.00 93.19 107 LEU A CA 1
ATOM 834 C C . LEU A 1 107 ? 1.701 -7.074 -8.037 1.00 93.19 107 LEU A C 1
ATOM 836 O O . LEU A 1 107 ? 2.700 -7.801 -8.120 1.00 93.19 107 LEU A O 1
ATOM 840 N N . LEU A 1 108 ? 0.531 -7.545 -7.600 1.00 95.81 108 LEU A N 1
ATOM 841 C CA . LEU A 1 108 ? 0.340 -8.868 -7.014 1.00 95.81 108 LEU A CA 1
ATOM 842 C C . LEU A 1 108 ? 0.030 -9.951 -8.060 1.00 95.81 108 LEU A C 1
ATOM 844 O O . LEU A 1 108 ? -0.675 -9.702 -9.037 1.00 95.81 108 LEU A O 1
ATOM 848 N N . PRO A 1 109 ? 0.488 -11.195 -7.832 1.00 96.25 109 PRO A N 1
ATOM 849 C CA . PRO A 1 109 ? -0.115 -12.376 -8.440 1.00 96.25 109 PRO A CA 1
ATOM 850 C C . PRO A 1 109 ? -1.627 -12.444 -8.174 1.00 96.25 109 PRO A C 1
ATOM 852 O O . PRO A 1 109 ? -2.108 -12.002 -7.126 1.00 96.25 109 PRO A O 1
ATOM 855 N N . ARG A 1 110 ? -2.383 -13.007 -9.123 1.00 96.00 110 ARG A N 1
ATOM 856 C CA . ARG A 1 110 ? -3.856 -12.997 -9.104 1.00 96.00 110 ARG A CA 1
ATOM 857 C C . ARG A 1 110 ? -4.448 -13.653 -7.855 1.00 96.00 110 ARG A C 1
ATOM 859 O O . ARG A 1 110 ? -5.412 -13.139 -7.301 1.00 96.00 110 ARG A O 1
ATOM 866 N N . ASP A 1 111 ? -3.892 -14.772 -7.416 1.00 97.62 111 ASP A N 1
ATOM 867 C CA . ASP A 1 111 ? -4.303 -15.493 -6.209 1.00 97.62 111 ASP A CA 1
ATOM 868 C C . ASP A 1 111 ? -4.156 -14.627 -4.946 1.00 97.62 111 ASP A C 1
ATOM 870 O O . ASP A 1 111 ? -5.100 -14.509 -4.163 1.00 97.62 111 ASP A O 1
ATOM 874 N N . ARG A 1 112 ? -3.023 -13.932 -4.792 1.00 98.31 112 ARG A N 1
ATOM 875 C CA . ARG A 1 112 ? -2.786 -13.008 -3.672 1.00 98.31 112 ARG A CA 1
ATOM 876 C C . ARG A 1 112 ? -3.683 -11.774 -3.745 1.00 98.31 112 ARG A C 1
ATOM 878 O O . ARG A 1 112 ? -4.224 -11.356 -2.726 1.00 98.31 112 ARG A O 1
ATOM 885 N N . ALA A 1 113 ? -3.898 -11.227 -4.943 1.00 97.81 113 ALA A N 1
ATOM 886 C CA . ALA A 1 113 ? -4.818 -10.109 -5.152 1.00 97.81 113 ALA A CA 1
ATOM 887 C C . ALA A 1 113 ? -6.255 -10.467 -4.732 1.00 97.81 113 ALA A C 1
ATOM 889 O O . ALA A 1 113 ? -6.917 -9.684 -4.056 1.00 97.81 113 ALA A O 1
ATOM 890 N N . LEU A 1 114 ? -6.729 -11.672 -5.064 1.00 98.12 114 LEU A N 1
ATOM 891 C CA . LEU A 1 114 ? -8.051 -12.136 -4.637 1.00 98.12 114 LEU A CA 1
ATOM 892 C C . LEU A 1 114 ? -8.153 -12.271 -3.112 1.00 98.12 114 LEU A C 1
ATOM 894 O O . LEU A 1 114 ? -9.175 -11.885 -2.550 1.00 98.12 114 LEU A O 1
ATOM 898 N N . ARG A 1 115 ? -7.100 -12.753 -2.438 1.00 98.50 115 ARG A N 1
ATOM 899 C CA . ARG A 1 115 ? -7.057 -12.844 -0.966 1.00 98.50 115 ARG A CA 1
ATOM 900 C C . ARG A 1 115 ? -7.102 -11.466 -0.300 1.00 98.50 115 ARG A C 1
ATOM 902 O O . ARG A 1 115 ? -7.892 -11.272 0.621 1.00 98.50 115 ARG A O 1
ATOM 909 N N . VAL A 1 116 ? -6.339 -10.494 -0.811 1.00 98.38 116 VAL A N 1
ATOM 910 C CA . VAL A 1 116 ? -6.397 -9.099 -0.334 1.00 98.38 116 VAL A CA 1
ATOM 911 C C . VAL A 1 116 ? -7.803 -8.527 -0.500 1.00 98.38 116 VAL A C 1
ATOM 913 O O . VAL A 1 116 ? -8.362 -7.974 0.447 1.00 98.38 116 VAL A O 1
ATOM 916 N N . LEU A 1 117 ? -8.395 -8.676 -1.688 1.00 98.12 117 LEU A N 1
ATOM 917 C CA . LEU A 1 117 ? -9.734 -8.161 -1.966 1.00 98.12 117 LEU A CA 1
ATOM 918 C C . LEU A 1 117 ? -10.783 -8.788 -1.040 1.00 98.12 117 LEU A C 1
ATOM 920 O O . LEU A 1 117 ? -11.655 -8.086 -0.532 1.00 98.12 117 LEU A O 1
ATOM 924 N N . ASP A 1 118 ? -10.694 -10.094 -0.804 1.00 98.44 118 ASP A N 1
ATOM 925 C CA . ASP A 1 118 ? -11.591 -10.808 0.098 1.00 98.44 118 ASP A CA 1
ATOM 926 C C . ASP A 1 118 ? -11.447 -10.338 1.556 1.00 98.44 118 ASP A C 1
ATOM 928 O O . ASP A 1 118 ? -12.456 -10.058 2.204 1.00 98.44 118 ASP A O 1
ATOM 932 N N . ALA A 1 119 ? -10.221 -10.139 2.052 1.00 98.25 119 ALA A N 1
ATOM 933 C CA . ALA A 1 119 ? -9.985 -9.575 3.383 1.00 98.25 119 ALA A CA 1
ATOM 934 C C . ALA A 1 119 ? -10.578 -8.160 3.519 1.00 98.25 119 ALA A C 1
ATOM 936 O O . ALA A 1 119 ? -11.304 -7.864 4.471 1.00 98.25 119 ALA A O 1
ATOM 937 N N . VAL A 1 120 ? -10.352 -7.287 2.533 1.00 98.06 120 VAL A N 1
ATOM 938 C CA . VAL A 1 120 ? -10.928 -5.933 2.534 1.00 98.06 120 VAL A CA 1
ATOM 939 C C . VAL A 1 120 ? -12.458 -5.985 2.530 1.00 98.06 120 VAL A C 1
ATOM 941 O O . VAL A 1 120 ? -13.100 -5.283 3.312 1.00 98.06 120 VAL A O 1
ATOM 944 N N . LYS A 1 121 ? -13.060 -6.848 1.705 1.00 97.88 121 LYS A N 1
ATOM 945 C CA . LYS A 1 121 ? -14.518 -7.020 1.660 1.00 97.88 121 LYS A CA 1
ATOM 946 C C . LYS A 1 121 ? -15.086 -7.534 2.979 1.00 97.88 121 LYS A C 1
ATOM 948 O O . LYS A 1 121 ? -16.128 -7.051 3.405 1.00 97.88 121 LYS A O 1
ATOM 953 N N . ARG A 1 122 ? -14.427 -8.502 3.617 1.00 97.81 122 ARG A N 1
ATOM 954 C CA . ARG A 1 122 ? -14.909 -9.102 4.867 1.00 97.81 122 ARG A CA 1
ATOM 955 C C . ARG A 1 122 ? -14.849 -8.136 6.046 1.00 97.81 122 ARG A C 1
ATOM 957 O O . ARG A 1 122 ? -15.795 -8.083 6.824 1.00 97.81 122 ARG A O 1
ATOM 964 N N . HIS A 1 123 ? -13.765 -7.374 6.174 1.00 97.25 123 HIS A N 1
ATOM 965 C CA . HIS A 1 123 ? -13.502 -6.618 7.403 1.00 97.25 123 HIS A CA 1
ATOM 966 C C . HIS A 1 123 ? -13.754 -5.108 7.270 1.00 97.25 123 HIS A C 1
ATOM 968 O O . HIS A 1 123 ? -14.146 -4.455 8.245 1.00 97.25 123 HIS A O 1
ATOM 974 N N . LEU A 1 124 ? -13.546 -4.535 6.079 1.00 97.69 124 LEU A N 1
ATOM 975 C CA . LEU A 1 124 ? -13.559 -3.081 5.881 1.00 97.69 124 LEU A CA 1
ATOM 976 C C . LEU A 1 124 ? -14.795 -2.575 5.139 1.00 97.69 124 LEU A C 1
ATOM 978 O O . LEU A 1 124 ? -15.191 -1.434 5.362 1.00 97.69 124 LEU A O 1
ATOM 982 N N . LEU A 1 125 ? -15.407 -3.382 4.269 1.00 97.56 125 LEU A N 1
ATOM 983 C CA . LEU A 1 125 ? -16.550 -2.938 3.473 1.00 97.56 125 LEU A CA 1
ATOM 984 C C . LEU A 1 125 ? -17.794 -2.693 4.333 1.00 97.56 125 LEU A C 1
ATOM 986 O O . LEU A 1 125 ? -18.212 -3.524 5.136 1.00 97.56 125 LEU A O 1
ATOM 990 N N . THR A 1 126 ? -18.414 -1.542 4.107 1.00 96.12 126 THR A N 1
ATOM 991 C CA . THR A 1 126 ? -19.711 -1.150 4.657 1.00 96.12 126 THR A CA 1
ATOM 992 C C . THR A 1 126 ? -20.658 -0.784 3.508 1.00 96.12 126 THR A C 1
ATOM 994 O O . THR A 1 126 ? -20.196 -0.614 2.377 1.00 96.12 126 THR A O 1
ATOM 997 N N . PRO A 1 127 ? -21.969 -0.610 3.758 1.00 95.25 127 PRO A N 1
ATOM 998 C CA . PRO A 1 127 ? -22.915 -0.226 2.708 1.00 95.25 127 PRO A CA 1
ATOM 999 C C . PRO A 1 127 ? -22.599 1.101 1.999 1.00 95.25 127 PRO A C 1
ATOM 1001 O O . PRO A 1 127 ? -23.101 1.323 0.903 1.00 95.25 127 PRO A O 1
ATOM 1004 N N . VAL A 1 128 ? -21.799 1.981 2.614 1.00 94.25 128 VAL A N 1
ATOM 1005 C CA . VAL A 1 128 ? -21.545 3.348 2.122 1.00 94.25 128 VAL A CA 1
ATOM 1006 C C . VAL A 1 128 ? -20.066 3.660 1.870 1.00 94.25 128 VAL A C 1
ATOM 1008 O O . VAL A 1 128 ? -19.743 4.772 1.473 1.00 94.25 128 VAL A O 1
ATOM 1011 N N . GLY A 1 129 ? -19.160 2.699 2.068 1.00 94.31 129 GLY A N 1
ATOM 1012 C CA . GLY A 1 129 ? -17.723 2.902 1.869 1.00 94.31 129 GLY A CA 1
ATOM 1013 C C . GLY A 1 129 ? -16.858 1.911 2.646 1.00 94.31 129 GLY A C 1
ATOM 1014 O O . GLY A 1 129 ? -17.361 0.921 3.183 1.00 94.31 129 GLY A O 1
ATOM 1015 N N . LEU A 1 130 ? -15.551 2.166 2.702 1.00 96.69 130 LEU A N 1
ATOM 1016 C CA . LEU A 1 130 ? -14.583 1.317 3.400 1.00 96.69 130 LEU A CA 1
ATOM 1017 C C . LEU A 1 130 ? -14.168 1.943 4.730 1.00 96.69 130 LEU A C 1
ATOM 1019 O O . LEU A 1 130 ? -13.796 3.109 4.773 1.00 96.69 130 LEU A O 1
ATOM 1023 N N . ARG A 1 131 ? -14.130 1.143 5.795 1.00 96.56 131 ARG A N 1
ATOM 1024 C CA . ARG A 1 131 ? -13.490 1.537 7.054 1.00 96.56 131 ARG A CA 1
ATOM 1025 C C . ARG A 1 131 ? -11.998 1.759 6.829 1.00 96.56 131 ARG A C 1
ATOM 1027 O O . ARG A 1 131 ? -11.327 0.941 6.200 1.00 96.56 131 ARG A O 1
ATOM 1034 N N . THR A 1 132 ? -11.465 2.821 7.419 1.00 95.38 132 THR A N 1
ATOM 1035 C CA . THR A 1 132 ? -10.036 3.173 7.353 1.00 95.38 132 THR A CA 1
ATOM 1036 C C . THR A 1 132 ? -9.117 2.252 8.168 1.00 95.38 132 THR A C 1
ATOM 1038 O O . THR A 1 132 ? -7.906 2.259 7.942 1.00 95.38 132 THR A O 1
ATOM 1041 N N . LEU A 1 133 ? -9.676 1.436 9.068 1.00 96.81 133 LEU A N 1
ATOM 1042 C CA . LEU A 1 133 ? -8.995 0.406 9.861 1.00 96.81 133 LEU A CA 1
ATOM 1043 C C . LEU A 1 133 ? -9.982 -0.728 10.202 1.00 96.81 133 LEU A C 1
ATOM 1045 O O . LEU A 1 133 ? -11.171 -0.470 10.401 1.00 96.81 133 LEU A O 1
ATOM 1049 N N . SER A 1 134 ? -9.499 -1.970 10.291 1.00 96.56 134 SER A N 1
ATOM 1050 C CA . SER A 1 134 ? -10.315 -3.120 10.712 1.00 96.56 134 SER A CA 1
ATOM 1051 C C . SER A 1 134 ? -10.882 -2.955 12.132 1.00 96.56 134 SER A C 1
ATOM 1053 O O . SER A 1 134 ? -10.130 -2.577 13.032 1.00 96.56 134 SER A O 1
ATOM 1055 N N . PRO A 1 135 ? -12.161 -3.308 12.377 1.00 94.81 135 PRO A N 1
ATOM 1056 C CA . PRO A 1 135 ? -12.755 -3.335 13.720 1.00 94.81 135 PRO A CA 1
ATOM 1057 C C . PRO A 1 135 ? -12.069 -4.271 14.715 1.00 94.81 135 PRO A C 1
ATOM 1059 O O . PRO A 1 135 ? -12.251 -4.116 15.917 1.00 94.81 135 PRO A O 1
ATOM 1062 N N . GLU A 1 136 ? -11.314 -5.252 14.224 1.00 94.38 136 GLU A N 1
ATOM 1063 C CA . GLU A 1 136 ? -10.563 -6.197 15.058 1.00 94.38 136 GLU A CA 1
ATOM 1064 C C . GLU A 1 136 ? -9.276 -5.576 15.620 1.00 94.38 136 GLU A C 1
ATOM 1066 O O . GLU A 1 136 ? -8.668 -6.121 16.539 1.00 94.38 136 GLU A O 1
ATOM 1071 N N . HIS A 1 137 ? -8.849 -4.428 15.084 1.00 95.25 137 HIS A N 1
ATOM 1072 C CA . HIS A 1 137 ? -7.647 -3.757 15.547 1.00 95.25 137 HIS A CA 1
ATOM 1073 C C . HIS A 1 137 ? -7.920 -2.988 16.857 1.00 95.25 137 HIS A C 1
ATOM 1075 O O . HIS A 1 137 ? -8.867 -2.200 16.905 1.00 95.25 137 HIS A O 1
ATOM 1081 N N . PRO A 1 138 ? -7.070 -3.101 17.900 1.00 92.81 138 PRO A N 1
ATOM 1082 C CA . PRO A 1 138 ? -7.300 -2.449 19.198 1.00 92.81 138 PRO A CA 1
ATOM 1083 C C . PRO A 1 138 ? -7.451 -0.922 19.140 1.00 92.81 138 PRO A C 1
ATOM 1085 O O . PRO A 1 138 ? -8.117 -0.325 19.980 1.00 92.81 138 PRO A O 1
ATOM 1088 N N . ALA A 1 139 ? -6.833 -0.280 18.146 1.00 91.19 139 ALA A N 1
ATOM 1089 C CA . ALA A 1 139 ? -6.929 1.166 17.930 1.00 91.19 139 ALA A CA 1
ATOM 1090 C C . ALA A 1 139 ? -8.195 1.615 17.168 1.00 91.19 139 ALA A C 1
ATOM 1092 O O . ALA A 1 139 ? -8.326 2.804 16.880 1.00 91.19 139 ALA A O 1
ATOM 1093 N N . TYR A 1 140 ? -9.106 0.700 16.815 1.00 91.88 140 TYR A N 1
ATOM 1094 C CA . TYR A 1 140 ? -10.291 1.024 16.024 1.00 91.88 140 TYR A CA 1
ATOM 1095 C C . TYR A 1 140 ? -11.231 2.009 16.737 1.00 91.88 140 TYR A C 1
ATOM 1097 O O . TYR A 1 140 ? -11.658 1.807 17.874 1.00 91.88 140 TYR A O 1
ATOM 1105 N N . ARG A 1 141 ? -11.616 3.064 16.019 1.00 90.31 141 ARG A N 1
ATOM 1106 C CA . ARG A 1 141 ? -12.558 4.114 16.412 1.00 90.31 141 ARG A CA 1
ATOM 1107 C C . ARG A 1 141 ? -13.531 4.389 15.265 1.00 90.31 141 ARG A C 1
ATOM 1109 O O . ARG A 1 141 ? -13.354 5.306 14.474 1.00 90.31 141 ARG A O 1
ATOM 1116 N N . GLY A 1 142 ? -14.600 3.598 15.197 1.00 86.44 142 GLY A N 1
ATOM 1117 C CA . GLY A 1 142 ? -15.605 3.680 14.126 1.00 86.44 142 GLY A CA 1
ATOM 1118 C C . GLY A 1 142 ? -16.582 4.861 14.191 1.00 86.44 142 GLY A C 1
ATOM 1119 O O . GLY A 1 142 ? -17.462 4.955 13.340 1.00 86.44 142 GLY A O 1
ATOM 1120 N N . ARG A 1 143 ? -16.491 5.741 15.199 1.00 86.25 143 ARG A N 1
ATOM 1121 C CA . ARG A 1 143 ? -17.413 6.873 15.376 1.00 86.25 143 ARG A CA 1
ATOM 1122 C C . ARG A 1 143 ? -16.642 8.188 15.431 1.00 86.25 143 ARG A C 1
ATOM 1124 O O . ARG A 1 143 ? -15.947 8.455 16.404 1.00 86.25 143 ARG A O 1
ATOM 1131 N N . TYR A 1 144 ? -16.838 9.028 14.419 1.00 83.50 144 TYR A N 1
ATOM 1132 C CA . TYR A 1 144 ? -16.345 10.404 14.395 1.00 83.50 144 TYR A CA 1
ATOM 1133 C C . TYR A 1 144 ? -17.292 11.309 15.199 1.00 83.50 144 TYR A C 1
ATOM 1135 O O . TYR A 1 144 ? -18.243 11.877 14.666 1.00 83.50 144 TYR A O 1
ATOM 1143 N N . ALA A 1 145 ? -17.104 11.374 16.515 1.00 80.94 145 ALA A N 1
ATOM 1144 C CA . ALA A 1 145 ? -17.939 12.165 17.419 1.00 80.94 145 ALA A CA 1
ATOM 1145 C C . ALA A 1 145 ? -17.116 12.680 18.607 1.00 80.94 145 ALA A C 1
ATOM 1147 O O . ALA A 1 145 ? -15.995 12.235 18.818 1.00 80.94 145 ALA A O 1
ATOM 1148 N N . GLY A 1 146 ? -17.687 13.597 19.389 1.00 87.44 146 GLY A N 1
ATOM 1149 C CA . GLY A 1 146 ? -17.011 14.196 20.541 1.00 87.44 146 GLY A CA 1
ATOM 1150 C C . GLY A 1 146 ? -16.279 15.492 20.199 1.00 87.44 146 GLY A C 1
ATOM 1151 O O . GLY A 1 146 ? -16.629 16.185 19.232 1.00 87.44 146 GLY A O 1
ATOM 1152 N N . GLY A 1 147 ? -15.299 15.841 21.034 1.00 85.31 147 GLY A N 1
ATOM 1153 C CA . GLY A 1 147 ? -14.492 17.049 20.868 1.00 85.31 147 GLY A CA 1
ATOM 1154 C C . GLY A 1 147 ? -13.503 16.936 19.699 1.00 85.31 147 GLY A C 1
ATOM 1155 O O . GLY A 1 147 ? -13.365 15.863 19.114 1.00 85.31 147 GLY A O 1
ATOM 1156 N N . PRO A 1 148 ? -12.787 18.021 19.348 1.00 82.06 148 PRO A N 1
ATOM 1157 C CA . PRO A 1 148 ? -11.784 18.001 18.279 1.00 82.06 148 PRO A CA 1
ATOM 1158 C C . PRO A 1 148 ? -10.785 16.839 18.401 1.00 82.06 148 PRO A C 1
ATOM 1160 O O . PRO A 1 148 ? -10.602 16.096 17.448 1.00 82.06 148 PRO A O 1
ATOM 1163 N N . ALA A 1 149 ? -10.253 16.593 19.604 1.00 80.19 149 ALA A N 1
ATOM 1164 C CA . ALA A 1 149 ? -9.306 15.504 19.852 1.00 80.19 149 ALA A CA 1
ATOM 1165 C C . ALA A 1 149 ? -9.888 14.100 19.588 1.00 80.19 149 ALA A C 1
ATOM 1167 O O . ALA A 1 149 ? -9.203 13.247 19.026 1.00 80.19 149 ALA A O 1
ATOM 1168 N N . ASP A 1 150 ? -11.147 13.847 19.963 1.00 80.94 150 ASP A N 1
ATOM 1169 C CA . ASP A 1 150 ? -11.800 12.549 19.730 1.00 80.94 150 ASP A CA 1
ATOM 1170 C C . ASP A 1 150 ? -12.033 12.301 18.241 1.00 80.94 150 ASP A C 1
ATOM 1172 O O . ASP A 1 150 ? -11.831 11.193 17.738 1.00 80.94 150 ASP A O 1
ATOM 1176 N N . ARG A 1 151 ? -12.436 13.364 17.543 1.00 83.06 151 ARG A N 1
ATOM 1177 C CA . ARG A 1 151 ? -12.689 13.368 16.109 1.00 83.06 151 ARG A CA 1
ATOM 1178 C C . ARG A 1 151 ? -11.404 13.130 15.323 1.00 83.06 151 ARG A C 1
ATOM 1180 O O . ARG A 1 151 ? -11.356 12.196 14.525 1.00 83.06 151 ARG A O 1
ATOM 1187 N N . ASP A 1 152 ? -10.343 13.872 15.612 1.00 80.69 152 ASP A N 1
ATOM 1188 C CA . ASP A 1 152 ? -9.046 13.708 14.947 1.00 80.69 152 ASP A CA 1
ATOM 1189 C C . ASP A 1 152 ? -8.434 12.324 15.218 1.00 80.69 152 ASP A C 1
ATOM 1191 O O . ASP A 1 152 ? -7.853 11.706 14.325 1.00 80.69 152 ASP A O 1
ATOM 1195 N N . ALA A 1 153 ? -8.640 11.776 16.421 1.00 77.94 153 ALA A N 1
ATOM 1196 C CA . ALA A 1 153 ? -8.222 10.417 16.748 1.00 77.94 153 ALA A CA 1
ATOM 1197 C C . ALA A 1 153 ? -9.009 9.328 15.991 1.00 77.94 153 ALA A C 1
ATOM 1199 O O . ALA A 1 153 ? -8.498 8.223 15.815 1.00 77.94 153 ALA A O 1
ATOM 1200 N N . ALA A 1 154 ? -10.245 9.605 15.567 1.00 78.62 154 ALA A N 1
ATOM 1201 C CA . ALA A 1 154 ? -11.088 8.666 14.824 1.00 78.62 154 ALA A CA 1
ATOM 1202 C C . ALA A 1 154 ? -10.931 8.782 13.298 1.00 78.62 154 ALA A C 1
ATOM 1204 O O . ALA A 1 154 ? -11.177 7.805 12.595 1.00 78.62 154 ALA A O 1
ATOM 1205 N N . TYR A 1 155 ? -10.497 9.942 12.795 1.00 82.50 155 TYR A N 1
ATOM 1206 C CA . TYR A 1 155 ? -10.559 10.351 11.384 1.00 82.50 155 TYR A CA 1
ATOM 1207 C C . TYR A 1 155 ? -9.994 9.344 10.367 1.00 82.50 155 TYR A C 1
ATOM 1209 O O . TYR A 1 155 ? -10.544 9.207 9.276 1.00 82.50 155 TYR A O 1
ATOM 1217 N N . HIS A 1 156 ? -8.952 8.595 10.741 1.00 85.69 156 HIS A N 1
ATOM 1218 C CA . HIS A 1 156 ? -8.372 7.512 9.934 1.00 85.69 156 HIS A CA 1
ATOM 1219 C C . HIS A 1 156 ? -8.167 6.220 10.734 1.00 85.69 156 HIS A C 1
ATOM 1221 O O . HIS A 1 156 ? -7.255 5.442 10.456 1.00 85.69 156 HIS A O 1
ATOM 1227 N N . GLN A 1 157 ? -8.979 5.990 11.765 1.00 89.56 157 GLN A N 1
ATOM 1228 C CA . GLN A 1 157 ? -8.871 4.815 12.633 1.00 89.56 157 GLN A CA 1
ATOM 1229 C C . GLN A 1 157 ? -10.150 3.971 12.646 1.00 89.56 157 GLN A C 1
ATOM 1231 O O . GLN A 1 157 ? -10.386 3.238 13.593 1.00 89.56 157 GLN A O 1
ATOM 1236 N N . GLY A 1 158 ? -10.981 4.016 11.605 1.00 86.62 158 GLY A N 1
ATOM 1237 C CA . GLY A 1 158 ? -12.171 3.161 11.499 1.00 86.62 158 GLY A CA 1
ATOM 1238 C C . GLY A 1 158 ? -13.405 3.843 10.923 1.00 86.62 158 GLY A C 1
ATOM 1239 O O . GLY A 1 158 ? -14.373 3.161 10.590 1.00 86.62 158 GLY A O 1
ATOM 1240 N N . THR A 1 159 ? -13.370 5.164 10.784 1.00 88.62 159 THR A N 1
ATOM 1241 C CA . THR A 1 159 ? -14.353 5.941 10.024 1.00 88.62 159 THR A CA 1
ATOM 1242 C C . THR A 1 159 ? -14.389 5.511 8.559 1.00 88.62 159 THR A C 1
ATOM 1244 O O . THR A 1 159 ? -13.404 4.974 8.034 1.00 88.62 159 THR A O 1
ATOM 1247 N N . VAL A 1 160 ? -15.554 5.727 7.947 1.00 85.88 160 VAL A N 1
ATOM 1248 C CA . VAL A 1 160 ? -15.847 5.516 6.524 1.00 85.88 160 VAL A CA 1
ATOM 1249 C C . VAL A 1 160 ? -15.870 6.862 5.823 1.00 85.88 160 VAL A C 1
ATOM 1251 O O . VAL A 1 160 ? -16.459 7.790 6.422 1.00 85.88 160 VAL A O 1
#

Radius of gyration: 17.39 Å; chains: 1; bounding box: 40×34×50 Å

Sequence (160 aa):
GEEGLQLTWMDGRVGGQVITPRRGQAVEIQALWYNALLIGAELAREAAEPARARDWAALAGRVRESFLRAFWSEEHGYLADVVAEDGRADFSLRPNQLYALGLPHVLLPRDRALRVLDAVKRHLLTPVGLRTLSPEHPAYRGRYAGGPADRDAAYHQGTV

Secondary structure (DSSP, 8-state):
--TT---SS---EETTEESS---SEEHHHHHHHHHHHHHHHHHHHHTT-HHHHHHHHHHHHHHHHHHHHHTB-TTTSSB-SEE-TTS-EE----GGGGHHHHSSS--S-HHHHHHHHHHHHHHTEETTEE-SS-TTSTT------SSHHHHHHHTTTT--